Protein AF-A0A6V7EPW9-F1 (afdb_monomer)

Organism: NCBI:txid83224

Foldseek 3Di:
DDDDDPPDDDDDPPPDPPDPPDPDDDDDDPPDDDDPAWDADPVVRWIAHPPPRDTDDNVVVVVVVVVVVVVVLLVVLLVVLVVVQCVPQQWDQDPPPRDIDGDDRPQDPVSSNVSSVVVVVVVD

Radius of gyration: 26.63 Å; Cα contacts (8 Å, |Δi|>4): 86; chains: 1; bounding box: 63×36×69 Å

Sequence (124 aa):
MSRIPTDNIVQLPKRTKGDVTGPLTVVHNYGGCRHAHTEVDEKKAEVTCRDCGEKINPIWLLMQLATEDRMLRDRWASMKAELSLMGERVKTKCQHCGQMTRIRSNASSTEISRVADQIKREEK

Nearest PDB structures (foldseek):
  2l6r-assembly1_A  TM=3.469E-01  e=2.837E+00  Lambdavirus lambda
  2rv8-assembly1_A  TM=4.511E-01  e=8.553E+00  Mycobacterium tuberculosis CAS/NITR204

Mean predicted aligned error: 12.43 Å

Secondary structure (DSSP, 8-state):
-PPPP-TT-------------SS------TTS---S-EEEETTTTEEEETTT-PEEPHHHHHHHHHHHHHHHHHHHHHHHHHHHHHHH-SEEE-TTT--EEEPPP---HHHHHHHHHHHHHH--

Structure (mmCIF, N/CA/C/O backbone):
data_AF-A0A6V7EPW9-F1
#
_entry.id   AF-A0A6V7EPW9-F1
#
loop_
_atom_site.group_PDB
_atom_site.id
_atom_site.type_symbol
_atom_site.label_atom_id
_atom_site.label_alt_id
_atom_site.label_comp_id
_atom_site.label_asym_id
_atom_site.label_entity_id
_atom_site.label_seq_id
_atom_site.pdbx_PDB_ins_code
_atom_site.Cartn_x
_atom_site.Cartn_y
_atom_site.Cartn_z
_atom_site.occupancy
_atom_site.B_iso_or_equiv
_atom_site.auth_seq_id
_atom_site.auth_comp_id
_atom_site.auth_asym_id
_atom_site.auth_atom_id
_atom_site.pdbx_PDB_model_num
ATOM 1 N N . MET A 1 1 ? 38.523 -8.287 30.881 1.00 46.28 1 MET A N 1
ATOM 2 C CA . MET A 1 1 ? 37.311 -7.440 30.831 1.00 46.28 1 MET A CA 1
ATOM 3 C C . MET A 1 1 ? 37.739 -5.978 30.893 1.00 46.28 1 MET A C 1
ATOM 5 O O . MET A 1 1 ? 37.852 -5.418 31.975 1.00 46.28 1 MET A O 1
ATOM 9 N N . SER A 1 2 ? 38.096 -5.390 29.752 1.00 47.16 2 SER A N 1
ATOM 10 C CA . SER A 1 2 ? 38.529 -3.991 29.649 1.00 47.16 2 SER A CA 1
ATOM 11 C C . SER A 1 2 ? 37.311 -3.061 29.691 1.00 47.16 2 SER A C 1
ATOM 13 O O . SER A 1 2 ? 36.372 -3.223 28.915 1.00 47.16 2 SER A O 1
ATOM 15 N N . ARG A 1 3 ? 37.309 -2.115 30.638 1.00 58.16 3 ARG A N 1
ATOM 16 C CA . ARG A 1 3 ? 36.275 -1.080 30.789 1.00 58.16 3 ARG A CA 1
ATOM 17 C C . ARG A 1 3 ? 36.450 -0.040 29.678 1.00 58.16 3 ARG A C 1
ATOM 19 O O . ARG A 1 3 ? 37.560 0.440 29.474 1.00 58.16 3 ARG A O 1
ATOM 26 N N . ILE A 1 4 ? 35.373 0.291 28.968 1.00 65.81 4 ILE A N 1
ATOM 27 C CA . ILE A 1 4 ? 35.357 1.383 27.985 1.00 65.81 4 ILE A CA 1
ATOM 28 C C . ILE A 1 4 ? 35.546 2.706 28.753 1.00 65.81 4 ILE A C 1
ATOM 30 O O . ILE A 1 4 ? 34.776 2.950 29.685 1.00 65.81 4 ILE A O 1
ATOM 34 N N . PRO A 1 5 ? 36.540 3.548 28.414 1.00 66.50 5 PRO A N 1
ATOM 35 C CA . PRO A 1 5 ? 36.714 4.862 29.031 1.00 66.50 5 PRO A CA 1
ATOM 36 C C . PRO A 1 5 ? 35.532 5.781 28.687 1.00 66.50 5 PRO A C 1
ATOM 38 O O . PRO A 1 5 ? 35.239 6.012 27.516 1.00 66.50 5 PRO A O 1
ATOM 41 N N . THR A 1 6 ? 34.836 6.291 29.702 1.00 65.50 6 THR A N 1
ATOM 42 C CA . THR A 1 6 ? 33.619 7.119 29.568 1.00 65.50 6 THR A CA 1
ATOM 43 C C . THR A 1 6 ? 33.887 8.615 29.382 1.00 65.50 6 THR A C 1
ATOM 45 O O . THR A 1 6 ? 32.941 9.388 29.254 1.00 65.50 6 THR A O 1
ATOM 48 N N . ASP A 1 7 ? 35.151 9.037 29.329 1.00 67.06 7 ASP A N 1
ATOM 49 C CA . ASP A 1 7 ? 35.542 10.449 29.471 1.00 67.06 7 ASP A CA 1
ATOM 50 C C . ASP A 1 7 ? 35.310 11.325 28.226 1.00 67.06 7 ASP A C 1
ATOM 52 O O . ASP A 1 7 ? 35.673 12.497 28.226 1.00 67.06 7 ASP A O 1
ATOM 56 N N . ASN A 1 8 ? 34.687 10.802 27.162 1.00 73.75 8 ASN A N 1
ATOM 57 C CA . ASN A 1 8 ? 34.458 11.571 25.931 1.00 73.75 8 ASN A CA 1
ATOM 58 C C . ASN A 1 8 ? 33.089 11.313 25.271 1.00 73.75 8 ASN A C 1
ATOM 60 O O . ASN A 1 8 ? 32.974 11.219 24.049 1.00 73.75 8 ASN A O 1
ATOM 64 N N . ILE A 1 9 ? 32.034 11.158 26.078 1.00 77.88 9 ILE A N 1
ATOM 65 C CA . ILE A 1 9 ? 30.656 11.023 25.581 1.00 77.88 9 ILE A CA 1
ATOM 66 C C . ILE A 1 9 ? 29.989 12.401 25.574 1.00 77.88 9 ILE A C 1
ATOM 68 O O . ILE A 1 9 ? 29.512 12.887 26.599 1.00 77.88 9 ILE A O 1
ATOM 72 N N . VAL A 1 10 ? 29.918 13.023 24.397 1.00 77.38 10 VAL A N 1
ATOM 73 C CA . VAL A 1 10 ? 29.120 14.237 24.184 1.00 77.38 10 VAL A CA 1
ATOM 74 C C . VAL A 1 10 ? 27.644 13.842 24.145 1.00 77.38 10 VAL A C 1
ATOM 76 O O . VAL A 1 10 ? 27.182 13.198 23.201 1.00 77.38 10 VAL A O 1
ATOM 79 N N . GLN A 1 11 ? 26.886 14.211 25.178 1.00 74.81 11 GLN A N 1
ATOM 80 C CA . GLN A 1 11 ? 25.439 14.012 25.172 1.00 74.81 11 GLN A CA 1
ATOM 81 C C . GLN A 1 11 ? 24.806 14.987 24.178 1.00 74.81 11 GLN A C 1
ATOM 83 O O . GLN A 1 11 ? 24.821 16.200 24.385 1.00 74.81 11 GLN A O 1
ATOM 88 N N . LEU A 1 12 ? 24.246 14.459 23.086 1.00 80.31 12 LEU A N 1
ATOM 89 C CA . LEU A 1 12 ? 23.462 15.277 22.167 1.00 80.31 12 LEU A CA 1
ATOM 90 C C . LEU A 1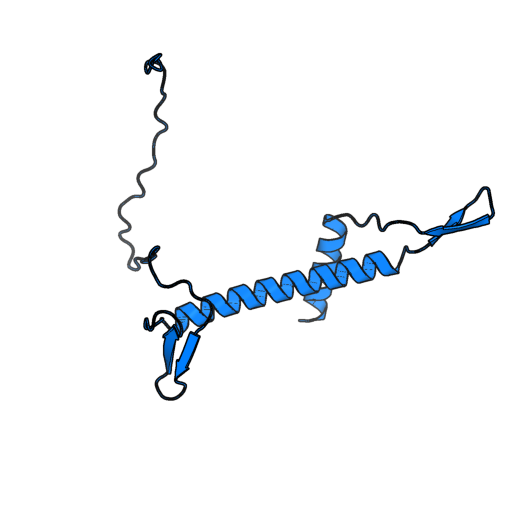 12 ? 22.254 15.864 22.912 1.00 80.31 12 LEU A C 1
ATOM 92 O O . LEU A 1 12 ? 21.594 15.135 23.661 1.00 80.31 12 LEU A O 1
ATOM 96 N N . PRO A 1 13 ? 21.912 17.143 22.680 1.00 75.75 13 PRO A N 1
ATOM 97 C CA . PRO A 1 13 ? 20.724 17.739 23.264 1.00 75.75 13 PRO A CA 1
ATOM 98 C C . PRO A 1 13 ? 19.488 16.997 22.746 1.00 75.75 13 PRO A C 1
ATOM 100 O O . PRO A 1 13 ? 19.054 17.177 21.605 1.00 75.75 13 PRO A O 1
ATOM 103 N N . LYS A 1 14 ? 18.907 16.133 23.586 1.00 77.50 14 LYS A N 1
ATOM 104 C CA . LYS A 1 14 ? 17.594 15.549 23.316 1.00 77.50 14 LYS A CA 1
ATOM 105 C C . LYS A 1 14 ? 1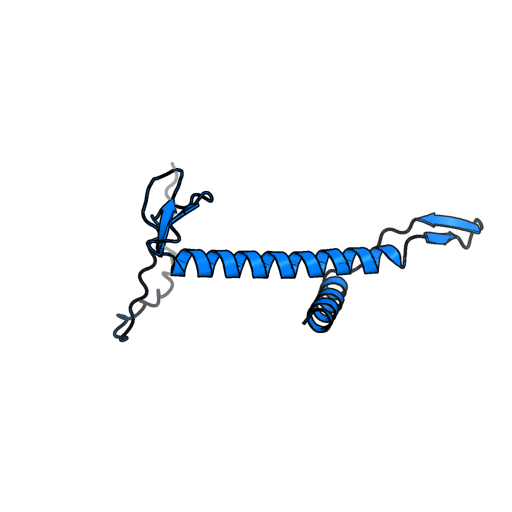6.582 16.680 23.396 1.00 77.50 14 LYS A C 1
ATOM 107 O O . LYS A 1 14 ? 16.314 17.197 24.475 1.00 77.50 14 LYS A O 1
ATOM 112 N N . ARG A 1 15 ? 15.998 17.047 22.255 1.00 65.00 15 ARG A N 1
ATOM 113 C CA . ARG A 1 15 ? 14.776 17.852 22.244 1.00 65.00 15 ARG A CA 1
ATOM 114 C C . ARG A 1 15 ? 13.713 17.059 22.996 1.00 65.00 15 ARG A C 1
ATOM 116 O O . ARG A 1 15 ? 13.233 16.043 22.493 1.00 65.00 15 ARG A O 1
ATOM 123 N N . THR A 1 16 ? 13.383 17.487 24.208 1.00 66.69 16 THR A N 1
ATOM 124 C CA . THR A 1 16 ? 12.189 17.010 24.893 1.00 66.69 16 THR A CA 1
ATOM 125 C C . THR A 1 16 ? 11.008 17.423 24.023 1.00 66.69 16 THR A C 1
ATOM 127 O O . THR A 1 16 ? 10.839 18.596 23.692 1.00 66.69 16 THR A O 1
ATOM 130 N N . LYS A 1 17 ? 10.231 16.442 23.551 1.00 61.59 17 LYS A N 1
ATOM 131 C CA . LYS A 1 17 ? 8.910 16.740 22.993 1.00 61.59 17 LYS A CA 1
ATOM 132 C C . LYS A 1 17 ? 8.155 17.444 24.118 1.00 61.59 17 LYS A C 1
ATOM 134 O O . LYS A 1 17 ? 7.959 16.831 25.161 1.00 61.59 17 LYS A O 1
ATOM 139 N N . GLY A 1 18 ? 7.841 18.725 23.933 1.00 63.72 18 GLY A N 1
ATOM 140 C CA . GLY A 1 18 ? 7.030 19.470 24.890 1.00 63.72 18 GLY A CA 1
ATOM 141 C C . GLY A 1 18 ? 5.697 18.762 25.120 1.00 63.72 18 GLY A C 1
ATOM 142 O O . GLY A 1 18 ? 5.236 18.018 24.247 1.00 63.72 18 GLY A O 1
ATOM 143 N N . ASP A 1 19 ? 5.108 18.982 26.293 1.00 62.44 19 ASP A N 1
ATOM 144 C CA . ASP A 1 19 ? 3.787 18.459 26.621 1.00 62.44 19 ASP A CA 1
ATOM 145 C C . ASP A 1 19 ? 2.801 18.866 25.523 1.00 62.44 19 ASP A C 1
ATOM 147 O O . ASP A 1 19 ? 2.651 20.044 25.194 1.00 62.44 19 ASP A O 1
ATOM 151 N N . VAL A 1 20 ? 2.180 17.870 24.891 1.00 62.72 20 VAL A N 1
ATOM 152 C CA . VAL A 1 20 ? 1.264 18.080 23.769 1.00 62.72 20 VAL A CA 1
ATOM 153 C C . VAL A 1 20 ? -0.061 18.595 24.335 1.00 62.72 20 VAL A C 1
ATOM 155 O O . VAL A 1 20 ? -1.010 17.839 24.506 1.00 62.72 20 VAL A O 1
ATOM 158 N N . THR A 1 21 ? -0.140 19.888 24.642 1.00 62.66 21 THR A N 1
ATOM 159 C CA . THR A 1 21 ? -1.374 20.600 25.020 1.00 62.66 21 THR A CA 1
ATOM 160 C C . THR A 1 21 ? -2.198 20.969 23.780 1.00 62.66 21 THR A C 1
ATOM 162 O O . THR A 1 21 ? -2.617 22.106 23.587 1.00 62.66 21 THR A O 1
ATOM 165 N N . GLY A 1 22 ? -2.406 19.994 22.892 1.00 68.88 22 GLY A N 1
ATOM 166 C CA . GLY A 1 22 ? -3.346 20.095 21.776 1.00 68.88 22 GLY A CA 1
ATOM 167 C C . GLY A 1 22 ? -4.682 19.426 22.123 1.00 68.88 22 GLY A C 1
ATOM 168 O O . GLY A 1 22 ? -4.704 18.529 22.963 1.00 68.88 22 GLY A O 1
ATOM 169 N N . PRO A 1 23 ? -5.799 19.784 21.461 1.00 74.56 23 PRO A N 1
ATOM 170 C CA . PRO A 1 23 ? -7.114 19.176 21.712 1.00 74.56 23 PRO A CA 1
ATOM 171 C C . PRO A 1 23 ? -7.203 17.689 21.314 1.00 74.56 23 PRO A C 1
ATOM 173 O O . PRO A 1 23 ? -8.211 17.040 21.574 1.00 74.56 23 PRO A O 1
ATOM 176 N N . LEU A 1 24 ? -6.168 17.148 20.665 1.00 69.94 24 LEU A N 1
ATOM 177 C CA . LEU A 1 24 ? -6.097 15.776 20.178 1.00 69.94 24 LEU A CA 1
ATOM 178 C C . LEU A 1 24 ? -4.791 15.129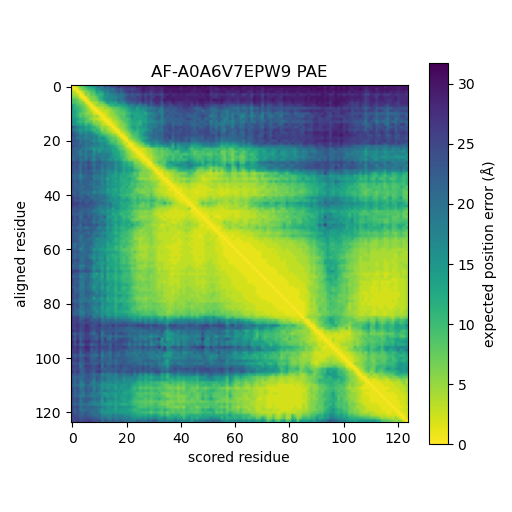 20.633 1.00 69.94 24 LEU A C 1
ATOM 180 O O . LEU A 1 24 ? -3.702 15.553 20.244 1.00 69.94 24 LEU A O 1
ATOM 184 N N . THR A 1 25 ? -4.913 14.057 21.409 1.00 74.62 25 THR A N 1
ATOM 185 C CA . THR A 1 25 ? -3.811 13.166 21.766 1.00 74.62 25 THR A CA 1
ATOM 186 C C . THR A 1 25 ? -3.965 11.861 20.991 1.00 74.62 25 THR A C 1
ATOM 188 O O . THR A 1 25 ? -4.887 11.078 21.207 1.00 74.62 25 THR A O 1
ATOM 191 N N . VAL A 1 26 ? -3.068 11.624 20.032 1.00 72.12 26 VAL A N 1
ATOM 192 C CA . VAL A 1 26 ? -3.050 10.359 19.290 1.00 72.12 26 VAL A CA 1
ATOM 193 C C . VAL A 1 26 ? -2.379 9.302 20.160 1.00 72.12 26 VAL A C 1
ATOM 195 O O . VAL A 1 26 ? -1.175 9.361 20.413 1.00 72.12 26 VAL A O 1
ATOM 198 N N . VAL A 1 27 ? -3.160 8.330 20.624 1.00 74.38 27 VAL A N 1
ATOM 199 C CA . VAL A 1 27 ? -2.647 7.191 21.389 1.00 74.38 27 VAL A CA 1
ATOM 200 C C . VAL A 1 27 ? -2.234 6.096 20.409 1.00 74.38 27 VAL A C 1
ATOM 202 O O . VAL A 1 27 ? -3.069 5.398 19.840 1.00 74.38 27 VAL A O 1
ATOM 205 N N . HIS A 1 28 ? -0.929 5.942 20.196 1.00 66.31 28 HIS A N 1
ATOM 206 C CA . HIS A 1 28 ? -0.389 4.813 19.442 1.00 66.31 28 HIS A CA 1
ATOM 207 C C . HIS A 1 28 ? -0.192 3.628 20.388 1.00 66.31 28 HIS A C 1
ATOM 209 O O . HIS A 1 28 ? 0.748 3.617 21.184 1.00 66.31 28 HIS A O 1
ATOM 215 N N . ASN A 1 29 ? -1.069 2.625 20.313 1.00 64.06 29 ASN A N 1
ATOM 216 C CA . ASN A 1 29 ? -0.869 1.391 21.063 1.00 64.06 29 ASN A CA 1
ATOM 217 C C . ASN A 1 29 ? 0.110 0.479 20.306 1.00 64.06 29 ASN A C 1
ATOM 219 O O . ASN A 1 29 ? -0.260 -0.195 19.348 1.00 64.06 29 ASN A O 1
ATOM 223 N N . TYR A 1 30 ? 1.376 0.466 20.725 1.00 59.81 30 TYR A N 1
ATOM 224 C CA . TYR A 1 30 ? 2.415 -0.363 20.101 1.00 59.81 30 TYR A CA 1
ATOM 225 C C . TYR A 1 30 ? 2.293 -1.864 20.441 1.00 59.81 30 TYR A C 1
ATOM 227 O O . TYR A 1 30 ? 3.004 -2.671 19.832 1.00 59.81 30 TYR A O 1
ATOM 235 N N . GLY A 1 31 ? 1.394 -2.237 21.365 1.00 67.31 31 GLY A N 1
ATOM 236 C CA . GLY A 1 31 ? 1.216 -3.599 21.886 1.00 67.31 31 GLY A CA 1
ATOM 237 C C . GLY A 1 31 ? -0.088 -4.315 21.504 1.00 67.31 31 GLY A C 1
ATOM 238 O O . GLY A 1 31 ? -0.366 -5.355 22.087 1.00 67.31 31 GLY A O 1
ATOM 239 N N . GLY A 1 32 ? -0.893 -3.780 20.579 1.00 73.75 32 GLY A N 1
ATOM 240 C CA . GLY A 1 32 ? -2.147 -4.422 20.143 1.00 73.75 32 GLY A CA 1
ATOM 241 C C . GLY A 1 32 ? -1.953 -5.621 19.202 1.00 73.75 32 GLY A C 1
ATOM 242 O O . GLY A 1 32 ? -0.856 -5.836 18.674 1.00 73.75 32 GLY A O 1
ATOM 243 N N . CYS A 1 33 ? -3.025 -6.386 18.968 1.00 82.19 33 CYS A N 1
ATOM 244 C CA . CYS A 1 33 ? -3.040 -7.538 18.061 1.00 82.19 33 CYS A CA 1
ATOM 245 C C . CYS A 1 33 ? -2.649 -7.159 16.613 1.00 82.19 33 CYS A C 1
ATOM 247 O O . CYS A 1 33 ? -3.101 -6.156 16.062 1.00 82.19 33 CYS A O 1
ATOM 249 N N . ARG A 1 34 ? -1.761 -7.965 16.002 1.00 80.12 34 ARG A N 1
ATOM 250 C CA . ARG A 1 34 ? -1.160 -7.739 14.663 1.00 80.12 34 ARG A CA 1
ATOM 251 C C . ARG A 1 34 ? -1.442 -8.864 13.664 1.00 80.12 34 ARG A C 1
ATOM 253 O O . ARG A 1 34 ? -0.738 -9.003 12.667 1.00 80.12 34 ARG A O 1
ATOM 260 N N . HIS A 1 35 ? -2.411 -9.715 13.970 1.00 87.00 35 HIS A N 1
ATOM 261 C CA . HIS A 1 35 ? -2.787 -10.812 13.090 1.00 87.00 35 HIS A CA 1
ATOM 262 C C . HIS A 1 35 ? -3.486 -10.282 11.835 1.00 87.00 35 HIS A C 1
ATOM 264 O O . HIS A 1 35 ? -4.178 -9.266 11.881 1.00 87.00 35 HIS A O 1
ATOM 270 N N . ALA A 1 36 ? -3.309 -10.984 10.718 1.00 82.31 36 ALA A N 1
ATOM 271 C CA . ALA A 1 36 ? -3.898 -10.602 9.437 1.00 82.31 36 ALA A CA 1
ATOM 272 C C . ALA A 1 36 ? -5.363 -11.048 9.298 1.00 82.31 36 ALA A C 1
ATOM 274 O O . ALA A 1 36 ? -6.106 -10.495 8.491 1.00 82.31 36 ALA A O 1
ATOM 275 N N . HIS A 1 37 ? -5.784 -12.061 10.058 1.00 88.69 37 HIS A N 1
ATOM 276 C CA . HIS A 1 37 ? -7.111 -12.649 9.932 1.00 88.69 37 HIS A CA 1
ATOM 277 C C . HIS A 1 37 ? -8.118 -11.924 10.824 1.00 88.69 37 HIS A C 1
ATOM 279 O O . HIS A 1 37 ? -8.100 -12.055 12.050 1.00 88.69 37 HIS A O 1
ATOM 285 N N . THR A 1 38 ? -9.024 -11.184 10.194 1.00 90.56 38 THR A N 1
ATOM 286 C CA . THR A 1 38 ? -10.122 -10.484 10.861 1.00 90.56 38 THR A CA 1
ATOM 287 C C . THR A 1 38 ? -11.471 -11.050 10.430 1.00 90.56 38 THR A C 1
ATOM 289 O O . THR A 1 38 ? -11.646 -11.529 9.310 1.00 90.56 38 THR A O 1
ATOM 292 N N . GLU A 1 39 ? -12.421 -11.026 11.353 1.00 92.25 39 GLU A N 1
ATOM 293 C CA . GLU A 1 39 ? -13.821 -11.366 11.151 1.00 92.25 39 GLU A CA 1
ATOM 294 C C . GLU A 1 39 ? -14.644 -10.083 11.304 1.00 92.25 39 GLU A C 1
AT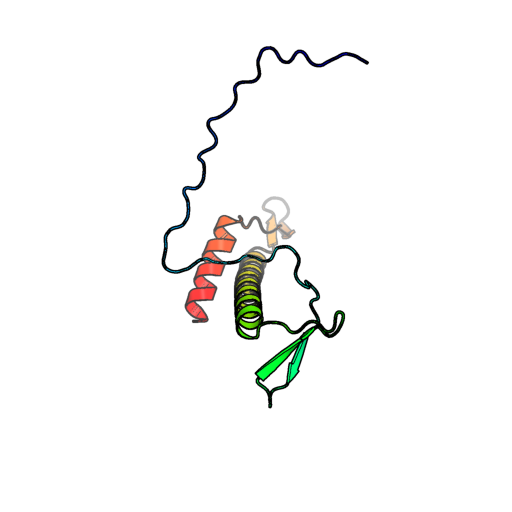OM 296 O O . GLU A 1 39 ? -14.373 -9.254 12.177 1.00 92.25 39 GLU A O 1
ATOM 301 N N . VAL A 1 40 ? -15.608 -9.887 10.408 1.00 91.88 40 VAL A N 1
ATOM 302 C CA . VAL A 1 40 ? -16.413 -8.665 10.334 1.00 91.88 40 VAL A CA 1
ATOM 303 C C . VAL A 1 40 ? -17.872 -9.048 10.532 1.00 91.88 40 VAL A C 1
ATOM 305 O O . VAL A 1 40 ? -18.434 -9.788 9.727 1.00 91.88 40 VAL A O 1
ATOM 308 N N . ASP A 1 41 ? -18.493 -8.534 11.593 1.00 91.62 41 ASP A N 1
ATOM 309 C CA . ASP A 1 41 ? -19.938 -8.634 11.795 1.00 91.62 41 ASP A CA 1
ATOM 310 C C . ASP A 1 41 ? -20.608 -7.416 11.146 1.00 91.62 41 ASP A C 1
ATOM 312 O O . ASP A 1 41 ? -20.676 -6.328 11.726 1.00 91.62 41 ASP A O 1
ATOM 316 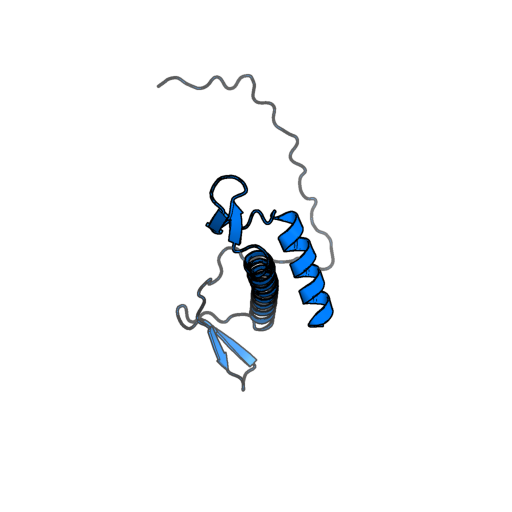N N . GLU A 1 42 ? -21.116 -7.602 9.927 1.00 88.00 42 GLU A N 1
ATOM 317 C CA . GLU A 1 42 ? -21.784 -6.550 9.149 1.00 88.00 42 GLU A CA 1
ATOM 318 C C . GLU A 1 42 ? -23.029 -5.983 9.846 1.00 88.00 42 GLU A C 1
ATOM 320 O O . GLU A 1 42 ? -23.377 -4.822 9.635 1.00 88.00 42 GLU A O 1
ATOM 325 N N . LYS A 1 43 ? -23.701 -6.765 10.704 1.00 90.38 43 LYS A N 1
ATOM 326 C CA . LYS A 1 43 ? -24.918 -6.311 11.396 1.00 90.38 43 LYS A CA 1
ATOM 327 C C . LYS A 1 43 ? -24.597 -5.400 12.571 1.00 90.38 43 LYS A C 1
ATOM 329 O O . LYS A 1 43 ? -25.375 -4.496 12.864 1.00 90.38 43 LYS A O 1
ATOM 334 N N . LYS A 1 44 ? -23.487 -5.657 13.264 1.00 87.12 44 LYS A N 1
ATOM 335 C CA . LYS A 1 44 ? -23.068 -4.883 14.443 1.00 87.12 44 LYS A CA 1
ATOM 336 C C . LYS A 1 44 ? -22.011 -3.826 14.136 1.00 87.12 44 LYS A C 1
ATOM 338 O O . LYS A 1 44 ? -21.696 -3.038 15.021 1.00 87.12 44 LYS A O 1
ATOM 343 N N . ALA A 1 45 ? -21.481 -3.803 12.910 1.00 85.44 45 ALA A N 1
ATOM 344 C CA . ALA A 1 45 ? -20.327 -2.990 12.528 1.00 85.44 45 ALA A CA 1
ATOM 345 C C . ALA A 1 45 ? -19.128 -3.200 13.475 1.00 85.44 45 ALA A C 1
ATOM 347 O O . ALA A 1 45 ? -18.371 -2.274 13.767 1.00 85.44 45 ALA A O 1
ATOM 348 N N . GLU A 1 46 ? -18.967 -4.429 13.967 1.00 89.94 46 GLU A N 1
ATOM 349 C CA . GLU A 1 46 ? -17.869 -4.821 14.845 1.00 89.94 46 GLU A CA 1
ATOM 350 C C . GLU A 1 46 ? -16.859 -5.660 14.066 1.00 89.94 46 GLU A C 1
ATOM 352 O O . GLU A 1 46 ? -17.218 -6.461 13.203 1.00 89.94 46 GLU A O 1
ATOM 357 N N . VAL A 1 47 ? -15.581 -5.475 14.388 1.00 90.94 47 VAL A N 1
ATOM 358 C CA . VAL A 1 47 ? -14.487 -6.257 13.818 1.00 90.94 47 VAL A CA 1
ATOM 359 C C . VAL A 1 47 ? -13.772 -6.965 14.954 1.00 90.94 47 VAL A C 1
ATOM 361 O O . VAL A 1 47 ? -13.419 -6.349 15.961 1.00 90.94 47 VAL A O 1
ATOM 364 N N . THR A 1 48 ? -13.530 -8.256 14.787 1.00 92.38 48 THR A N 1
ATOM 365 C CA . THR A 1 48 ? -12.775 -9.080 15.730 1.00 92.38 48 THR A CA 1
ATOM 366 C C . THR A 1 48 ? -11.599 -9.730 15.027 1.00 92.38 48 THR A C 1
ATOM 368 O O . THR A 1 48 ? -11.645 -10.050 13.842 1.00 92.38 48 THR A O 1
ATOM 371 N N . CYS A 1 49 ? -10.502 -9.928 15.744 1.00 92.06 49 CYS A N 1
ATOM 372 C CA . CYS A 1 49 ? -9.439 -10.784 15.248 1.00 92.06 49 CYS A CA 1
ATOM 373 C C . CYS A 1 49 ? -9.851 -12.251 15.360 1.00 92.06 49 CYS A C 1
ATOM 375 O O . CYS A 1 49 ? -10.293 -12.683 16.423 1.00 92.06 49 CYS A O 1
ATOM 377 N N . ARG A 1 50 ? -9.623 -13.037 14.308 1.00 91.25 50 ARG A N 1
ATOM 378 C CA . ARG A 1 50 ? -9.919 -14.472 14.313 1.00 91.25 50 ARG A CA 1
ATOM 379 C C . ARG A 1 50 ? -8.969 -15.273 15.209 1.00 91.25 50 ARG A C 1
ATOM 381 O O . ARG A 1 50 ? -9.389 -16.251 15.815 1.00 91.25 50 ARG A O 1
ATOM 388 N N . ASP A 1 51 ? -7.709 -14.851 15.304 1.00 89.12 51 ASP A N 1
ATOM 389 C CA . ASP A 1 51 ? -6.665 -15.603 16.012 1.00 89.12 51 ASP A CA 1
ATOM 390 C C . ASP A 1 51 ? -6.612 -15.261 17.508 1.00 89.12 51 ASP A C 1
ATOM 392 O O . ASP A 1 51 ? -6.463 -16.141 18.351 1.00 89.12 51 ASP A O 1
ATOM 396 N N . CYS A 1 52 ? -6.733 -13.971 17.847 1.00 89.88 52 CYS A N 1
ATOM 397 C CA . CYS A 1 52 ? -6.626 -13.481 19.226 1.00 89.88 52 CYS A CA 1
ATOM 398 C C . CYS A 1 52 ? -7.994 -13.181 19.872 1.00 89.88 52 CYS A C 1
ATOM 400 O O . CYS A 1 52 ? -8.062 -12.989 21.083 1.00 89.88 52 CYS A O 1
ATOM 402 N N . GLY A 1 53 ? -9.078 -13.103 19.089 1.00 88.31 53 GLY A N 1
ATOM 403 C CA . GLY A 1 53 ? -10.416 -12.739 19.576 1.00 88.31 53 GLY A CA 1
ATOM 404 C C . GLY A 1 53 ? -10.571 -11.271 20.001 1.00 88.31 53 GLY A C 1
ATOM 405 O O . GLY A 1 53 ? -11.649 -10.874 20.439 1.00 88.31 53 GLY A O 1
ATOM 406 N N . GLU A 1 54 ? -9.518 -10.452 19.894 1.00 90.19 54 GLU A N 1
ATOM 407 C CA . GLU A 1 54 ? -9.548 -9.042 20.294 1.00 90.19 54 GLU A CA 1
ATOM 408 C C . GLU A 1 54 ? -10.510 -8.244 19.403 1.00 90.19 54 GLU A C 1
ATOM 410 O O . GLU A 1 54 ? -10.519 -8.409 18.180 1.00 90.19 54 GLU A O 1
ATOM 415 N N . LYS A 1 55 ? -11.308 -7.356 20.013 1.00 90.56 55 LYS A N 1
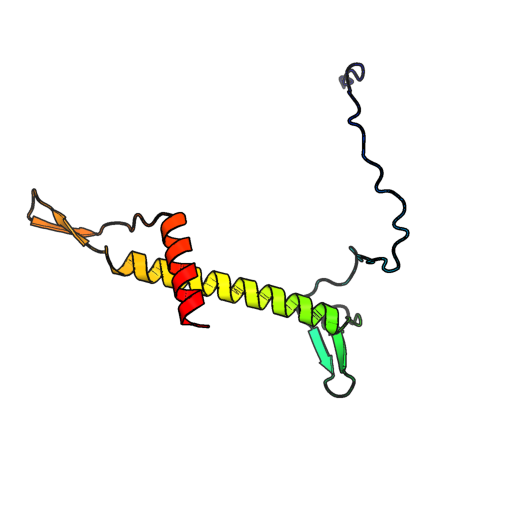ATOM 416 C CA . LYS A 1 55 ? -12.129 -6.394 19.270 1.00 90.56 55 LYS A CA 1
ATOM 417 C C . LYS A 1 55 ? -11.232 -5.314 18.675 1.00 90.56 55 LYS A C 1
ATOM 419 O O . LYS A 1 55 ? -10.553 -4.587 19.395 1.00 90.56 55 LYS A O 1
ATOM 424 N N . ILE A 1 56 ? -11.266 -5.193 17.357 1.00 89.44 56 ILE A N 1
ATOM 425 C CA . ILE A 1 56 ? -10.489 -4.226 16.589 1.00 89.44 56 ILE A CA 1
ATOM 426 C C . ILE A 1 56 ? -11.393 -3.045 16.235 1.00 89.44 56 ILE A C 1
ATOM 428 O O . ILE A 1 56 ? -12.576 -3.206 15.942 1.00 89.44 56 ILE A O 1
ATOM 432 N N . ASN A 1 57 ? -10.829 -1.837 16.226 1.00 87.88 57 ASN A N 1
ATOM 433 C CA . ASN A 1 57 ? -11.533 -0.667 15.717 1.00 87.88 57 ASN A CA 1
ATOM 434 C C . ASN A 1 57 ? -11.727 -0.785 14.184 1.00 87.88 57 ASN A C 1
ATOM 436 O O . ASN A 1 57 ? -10.728 -0.826 13.458 1.00 87.88 57 ASN A O 1
ATOM 440 N N . PRO A 1 58 ? -12.972 -0.762 13.669 1.00 90.56 58 PRO A N 1
ATOM 441 C CA . PRO A 1 58 ? -13.239 -0.867 12.234 1.00 90.56 58 PRO A CA 1
ATOM 442 C C . PRO A 1 58 ? -12.570 0.236 11.402 1.00 90.56 58 PRO A C 1
ATOM 444 O O . PRO A 1 58 ? -12.046 -0.034 10.327 1.00 90.56 58 PRO A O 1
ATOM 447 N N . ILE A 1 59 ? -12.521 1.475 11.906 1.00 90.31 59 ILE A N 1
ATOM 448 C CA . ILE A 1 59 ? -11.892 2.610 11.206 1.00 90.31 59 ILE A CA 1
ATOM 449 C C . ILE A 1 59 ? -10.380 2.403 11.095 1.00 90.31 59 ILE A C 1
ATOM 451 O O . ILE A 1 59 ? -9.779 2.713 10.067 1.00 90.31 59 ILE A O 1
ATOM 455 N N . TRP A 1 60 ? -9.762 1.849 12.140 1.00 87.50 60 TRP A N 1
ATOM 456 C CA . TRP A 1 60 ? -8.340 1.522 12.114 1.00 87.50 60 TRP A CA 1
ATOM 457 C C . TRP A 1 60 ? -8.041 0.435 11.074 1.00 87.50 60 TRP A C 1
ATOM 459 O O . TRP A 1 60 ? -7.112 0.598 10.283 1.00 87.50 60 TRP A O 1
ATOM 469 N N . LEU A 1 61 ? -8.8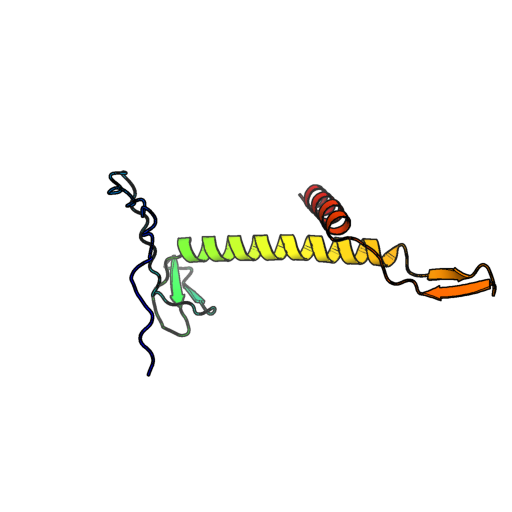70 -0.616 11.011 1.00 89.19 61 LEU A N 1
ATOM 470 C CA . LEU A 1 61 ? -8.732 -1.662 9.996 1.00 89.19 61 LEU A CA 1
ATOM 471 C C . LEU A 1 61 ? -8.912 -1.097 8.578 1.00 89.19 61 LEU A C 1
ATOM 473 O O . LEU A 1 61 ? -8.114 -1.398 7.696 1.00 89.19 61 LEU A O 1
ATOM 477 N N . LEU A 1 62 ? -9.912 -0.241 8.354 1.00 90.62 62 LEU A N 1
ATOM 478 C CA . LEU A 1 62 ? -10.134 0.397 7.053 1.00 90.62 62 LEU A CA 1
ATOM 479 C C . LEU A 1 62 ? -8.939 1.246 6.611 1.00 90.62 62 LEU A C 1
ATOM 481 O O . LEU A 1 62 ? -8.542 1.195 5.449 1.00 90.62 62 LEU A O 1
ATOM 485 N N . MET A 1 63 ? -8.337 2.004 7.529 1.00 91.50 63 MET A N 1
ATOM 486 C CA . MET A 1 63 ? -7.138 2.789 7.236 1.00 91.50 63 MET A CA 1
ATOM 487 C C . MET A 1 63 ? -5.954 1.892 6.845 1.00 91.50 63 MET A C 1
ATOM 489 O O . MET A 1 63 ? -5.202 2.223 5.923 1.00 91.50 63 MET A O 1
ATOM 493 N N . GLN A 1 64 ? -5.809 0.748 7.515 1.00 88.94 64 GLN A N 1
ATOM 494 C CA . GLN A 1 64 ? -4.787 -0.243 7.197 1.00 88.94 64 GLN A CA 1
ATOM 495 C C . GLN A 1 64 ? -5.014 -0.843 5.800 1.00 88.94 64 GLN A C 1
ATOM 497 O O . GLN A 1 64 ? -4.112 -0.800 4.964 1.00 88.94 64 GLN A O 1
ATOM 502 N N . LEU A 1 65 ? -6.238 -1.289 5.505 1.00 91.50 65 LEU A N 1
ATOM 503 C CA . LEU A 1 65 ? -6.611 -1.838 4.199 1.00 91.50 65 LEU A CA 1
ATOM 504 C C . LEU A 1 65 ? -6.430 -0.822 3.068 1.00 91.50 65 LEU A C 1
ATOM 506 O O . LEU A 1 65 ? -5.882 -1.158 2.025 1.00 91.50 65 LEU A O 1
ATOM 510 N N . ALA A 1 66 ? -6.825 0.436 3.270 1.00 94.44 66 ALA A N 1
ATOM 511 C CA . ALA A 1 66 ? -6.624 1.493 2.279 1.00 94.44 66 ALA A CA 1
ATOM 512 C C . ALA A 1 66 ? -5.132 1.753 2.003 1.00 94.44 66 ALA A C 1
ATOM 514 O O . ALA A 1 66 ? -4.738 2.046 0.872 1.00 94.44 66 ALA A O 1
ATOM 515 N N . THR A 1 67 ? -4.289 1.630 3.031 1.00 92.12 67 THR A N 1
ATOM 516 C CA . THR A 1 67 ? -2.834 1.756 2.890 1.00 92.12 67 THR A CA 1
ATOM 517 C C . THR A 1 67 ? -2.260 0.592 2.086 1.00 92.12 67 THR A C 1
ATOM 519 O O . THR A 1 67 ? -1.458 0.812 1.177 1.00 92.12 67 THR A O 1
ATOM 522 N N . GLU A 1 68 ? -2.687 -0.633 2.385 1.00 92.75 68 GLU A N 1
ATOM 523 C CA . GLU A 1 68 ? -2.263 -1.839 1.672 1.00 92.75 68 GLU A CA 1
ATOM 524 C C . GLU A 1 68 ? -2.732 -1.835 0.214 1.00 92.75 68 GLU A C 1
ATOM 526 O O . GLU A 1 68 ? -1.929 -2.097 -0.682 1.00 92.75 68 GLU A O 1
ATOM 531 N N . ASP A 1 69 ? -3.981 -1.443 -0.042 1.00 94.75 69 ASP A N 1
ATOM 532 C CA . ASP A 1 69 ? -4.532 -1.304 -1.392 1.00 94.75 69 ASP A CA 1
ATOM 533 C C . ASP A 1 69 ? -3.741 -0.274 -2.208 1.00 94.75 69 ASP A C 1
ATOM 535 O O . ASP A 1 69 ? -3.328 -0.538 -3.338 1.00 94.75 69 ASP A O 1
ATOM 539 N N . ARG A 1 70 ? -3.417 0.881 -1.612 1.00 93.31 70 ARG A N 1
ATOM 540 C CA . ARG A 1 70 ? -2.547 1.874 -2.254 1.00 93.31 70 ARG A CA 1
ATOM 541 C C . ARG A 1 70 ? -1.178 1.286 -2.605 1.00 93.31 70 ARG A C 1
ATOM 543 O O . ARG A 1 70 ? -0.715 1.468 -3.730 1.00 93.31 70 ARG A O 1
ATOM 550 N N . MET A 1 71 ? -0.533 0.583 -1.671 1.00 92.81 71 MET A N 1
ATOM 551 C CA . MET A 1 71 ? 0.762 -0.057 -1.926 1.00 92.81 71 MET A CA 1
ATOM 552 C C . MET A 1 71 ? 0.672 -1.102 -3.042 1.00 92.81 71 MET A C 1
ATOM 554 O O . MET A 1 71 ? 1.596 -1.217 -3.850 1.00 92.81 71 MET A O 1
ATOM 558 N N . LEU A 1 72 ? -0.426 -1.857 -3.105 1.00 94.44 72 LEU A N 1
ATOM 559 C CA . LEU A 1 72 ? -0.657 -2.859 -4.139 1.00 94.44 72 LEU A CA 1
ATOM 560 C C . LEU A 1 72 ? -0.823 -2.213 -5.517 1.00 94.44 72 LEU A C 1
ATOM 562 O O . LEU A 1 72 ? -0.167 -2.644 -6.464 1.00 94.44 72 LEU A O 1
ATOM 566 N N . ARG A 1 73 ? -1.621 -1.144 -5.619 1.00 93.31 73 ARG A N 1
ATOM 567 C CA . ARG A 1 73 ? -1.777 -0.356 -6.855 1.00 93.31 73 ARG A CA 1
ATOM 568 C C . ARG A 1 73 ? -0.449 0.228 -7.327 1.00 93.31 73 ARG A C 1
ATOM 570 O O . ARG A 1 73 ? -0.129 0.159 -8.512 1.00 93.31 73 ARG A O 1
ATOM 577 N N . ASP A 1 74 ? 0.353 0.756 -6.404 1.00 91.75 74 ASP A N 1
ATOM 578 C CA . ASP A 1 74 ? 1.679 1.286 -6.723 1.00 91.75 74 ASP A CA 1
ATOM 579 C C . ASP A 1 74 ? 2.609 0.193 -7.273 1.00 91.75 74 ASP A C 1
ATOM 581 O O . ASP A 1 74 ? 3.268 0.405 -8.292 1.00 91.75 74 ASP A O 1
ATOM 585 N N . ARG A 1 75 ? 2.629 -0.992 -6.647 1.00 93.50 75 ARG A N 1
ATOM 586 C CA . ARG A 1 75 ? 3.412 -2.146 -7.122 1.00 93.50 75 ARG A CA 1
ATOM 587 C C . ARG A 1 75 ? 2.934 -2.654 -8.477 1.00 93.50 75 ARG A C 1
ATOM 589 O O . ARG A 1 75 ? 3.763 -2.973 -9.324 1.00 93.50 75 ARG A O 1
ATOM 596 N N . TRP A 1 76 ? 1.622 -2.711 -8.686 1.00 94.50 76 TRP A N 1
ATOM 597 C CA . TRP A 1 76 ? 1.020 -3.125 -9.950 1.00 94.50 76 TRP A CA 1
ATOM 598 C C . TRP A 1 76 ? 1.463 -2.226 -11.108 1.00 94.50 76 TRP A C 1
ATOM 600 O O . TRP A 1 76 ? 1.948 -2.724 -12.125 1.00 94.50 76 TRP A O 1
ATOM 610 N N . ALA A 1 77 ? 1.379 -0.905 -10.925 1.00 93.81 77 ALA A N 1
ATOM 611 C CA . ALA A 1 77 ? 1.821 0.062 -11.926 1.00 93.81 77 ALA A CA 1
ATOM 612 C C . ALA A 1 77 ? 3.317 -0.088 -12.255 1.00 93.81 77 ALA A C 1
ATOM 614 O O . ALA A 1 77 ? 3.687 -0.088 -13.430 1.00 93.81 77 ALA A O 1
ATOM 615 N N . SER A 1 78 ? 4.171 -0.280 -11.243 1.00 90.88 78 SER A N 1
ATOM 616 C CA . SER A 1 78 ? 5.603 -0.533 -11.455 1.00 90.88 78 SER A CA 1
ATOM 617 C C . SER A 1 78 ? 5.857 -1.829 -12.223 1.00 90.88 78 SER A C 1
ATOM 619 O O . SER A 1 78 ? 6.635 -1.831 -13.170 1.00 90.88 78 SER A O 1
ATOM 621 N N . MET A 1 79 ? 5.160 -2.917 -11.884 1.00 91.50 79 MET A N 1
ATOM 622 C CA . MET A 1 79 ? 5.307 -4.194 -12.588 1.00 91.50 79 MET A CA 1
ATOM 623 C C . MET A 1 79 ? 4.887 -4.078 -14.059 1.00 91.50 79 MET A C 1
ATOM 625 O O . MET A 1 79 ? 5.555 -4.601 -14.950 1.00 91.50 79 MET A O 1
ATOM 629 N N . LYS A 1 80 ? 3.802 -3.349 -14.339 1.00 92.44 80 LYS A N 1
ATOM 630 C CA . LYS A 1 80 ? 3.336 -3.087 -15.706 1.00 92.44 80 LYS A CA 1
ATOM 631 C C . LYS A 1 80 ? 4.338 -2.235 -16.496 1.00 92.44 80 LYS A C 1
ATOM 633 O O . LYS A 1 80 ? 4.589 -2.531 -17.662 1.00 92.44 80 LYS A O 1
ATOM 638 N N . ALA A 1 81 ? 4.950 -1.238 -15.855 1.00 90.44 81 ALA A N 1
ATOM 639 C CA . ALA A 1 81 ? 6.025 -0.433 -16.436 1.00 90.44 81 ALA A CA 1
ATOM 640 C C . ALA A 1 81 ? 7.290 -1.255 -16.735 1.00 90.44 81 ALA A C 1
ATOM 642 O O . ALA A 1 81 ? 7.928 -1.073 -17.769 1.00 90.44 81 ALA A O 1
ATOM 643 N N . GLU A 1 82 ? 7.656 -2.188 -15.857 1.00 87.75 82 GLU A N 1
ATOM 644 C CA . GLU A 1 82 ? 8.773 -3.102 -16.104 1.00 87.75 82 GLU A CA 1
ATOM 645 C C . GLU A 1 82 ? 8.497 -3.997 -17.313 1.00 87.75 82 GLU A C 1
ATOM 647 O O . GLU A 1 82 ? 9.347 -4.124 -18.195 1.00 87.75 82 GLU A O 1
ATOM 652 N N . LEU A 1 83 ? 7.294 -4.572 -17.400 1.00 88.25 83 LEU A N 1
ATOM 653 C CA . LEU A 1 83 ? 6.902 -5.420 -18.524 1.00 88.25 83 LEU A CA 1
ATOM 654 C C . LEU A 1 83 ? 6.916 -4.669 -19.860 1.00 88.25 83 LEU A C 1
ATOM 656 O O . LEU A 1 83 ? 7.403 -5.222 -20.849 1.00 88.25 83 LEU A O 1
ATOM 660 N N . SER A 1 84 ? 6.429 -3.423 -19.904 1.00 86.88 84 SER A N 1
ATOM 661 C CA . SER A 1 84 ? 6.449 -2.625 -21.137 1.00 86.88 84 SER A CA 1
ATOM 662 C C . SER A 1 84 ? 7.881 -2.327 -21.589 1.00 86.88 84 SER A C 1
ATOM 664 O O . SER A 1 84 ? 8.241 -2.610 -22.732 1.00 86.88 84 SER A O 1
ATOM 666 N N . LEU A 1 85 ? 8.739 -1.877 -20.670 1.00 83.88 85 LEU A N 1
ATOM 667 C CA . LEU A 1 85 ? 10.142 -1.570 -20.958 1.00 83.88 85 LEU A CA 1
ATOM 668 C C . LEU A 1 85 ? 10.958 -2.815 -21.342 1.00 83.88 85 LEU A C 1
ATOM 670 O O . LEU A 1 85 ? 11.870 -2.736 -22.169 1.00 83.88 85 LEU A O 1
ATOM 674 N N . MET A 1 86 ? 10.638 -3.980 -20.771 1.00 77.88 86 MET A N 1
ATOM 675 C CA . MET A 1 86 ? 11.256 -5.254 -21.151 1.00 77.88 86 MET A CA 1
ATOM 676 C C . MET A 1 86 ? 10.812 -5.733 -22.538 1.00 77.88 86 MET A C 1
ATOM 678 O O . MET A 1 86 ? 11.618 -6.328 -23.258 1.00 77.88 86 MET A O 1
ATOM 682 N N . GLY A 1 87 ? 9.556 -5.484 -22.918 1.00 74.12 87 GLY A N 1
ATOM 683 C CA . GLY A 1 87 ? 8.982 -5.930 -24.188 1.00 74.12 87 GLY A CA 1
ATOM 684 C C . GLY A 1 87 ? 9.584 -5.247 -25.419 1.00 74.12 87 GLY A C 1
ATOM 685 O O . GLY A 1 87 ? 9.717 -5.877 -26.466 1.00 74.12 87 GLY A O 1
ATOM 686 N N . GLU A 1 88 ? 10.006 -3.990 -25.298 1.00 70.50 88 GLU A N 1
ATOM 687 C CA . GLU A 1 88 ? 10.483 -3.198 -26.440 1.00 70.50 88 GLU A CA 1
ATOM 688 C C . GLU A 1 88 ? 11.914 -3.541 -26.891 1.00 70.50 88 GLU A C 1
ATOM 690 O O . GLU A 1 88 ? 12.259 -3.355 -28.058 1.00 70.50 88 GLU A O 1
ATOM 695 N N . ARG A 1 89 ? 12.775 -4.064 -26.003 1.00 66.75 89 ARG A N 1
ATOM 696 C CA . ARG A 1 89 ? 14.219 -4.252 -26.278 1.00 66.75 89 ARG A CA 1
ATOM 697 C C . ARG A 1 89 ? 14.696 -5.687 -26.058 1.00 66.75 89 ARG A C 1
ATOM 699 O O . ARG A 1 89 ? 15.646 -5.934 -25.318 1.00 66.75 89 ARG A O 1
ATOM 706 N N . VAL A 1 90 ? 14.053 -6.656 -26.710 1.00 70.12 90 VAL A N 1
ATOM 707 C CA . VAL A 1 90 ? 14.343 -8.082 -26.458 1.00 70.12 90 VAL A CA 1
ATOM 708 C C . VAL A 1 90 ? 15.559 -8.592 -27.240 1.00 70.12 90 VAL A C 1
ATOM 710 O O . VAL A 1 90 ? 16.291 -9.448 -26.736 1.00 70.12 90 VAL A O 1
ATOM 713 N N . LYS A 1 91 ? 15.800 -8.114 -28.470 1.00 79.50 91 LYS A N 1
ATOM 714 C CA . LYS A 1 91 ? 16.888 -8.617 -29.331 1.00 79.50 91 LYS A CA 1
ATOM 715 C C . LYS A 1 91 ? 17.472 -7.530 -30.233 1.00 79.50 91 LYS A C 1
ATOM 717 O O . LYS A 1 91 ? 16.735 -6.680 -30.718 1.00 79.50 91 LYS A O 1
ATOM 722 N N . THR A 1 92 ? 18.764 -7.617 -30.537 1.00 84.00 92 THR A N 1
ATOM 723 C CA . THR A 1 92 ? 19.421 -6.823 -31.591 1.00 84.00 92 THR A CA 1
ATOM 724 C C . THR A 1 92 ? 20.240 -7.703 -32.520 1.00 84.00 92 THR A C 1
ATOM 726 O O . THR A 1 92 ? 20.679 -8.794 -32.152 1.00 84.00 92 THR A O 1
ATOM 729 N N . LYS A 1 93 ? 20.449 -7.224 -33.748 1.00 87.06 93 LYS A N 1
ATOM 730 C CA . LYS A 1 93 ? 21.313 -7.877 -34.728 1.00 87.06 93 LYS A CA 1
ATOM 731 C C . LYS A 1 93 ? 22.774 -7.541 -34.431 1.00 87.06 93 LYS A C 1
ATOM 733 O O . LYS A 1 93 ? 23.134 -6.369 -34.351 1.00 87.06 93 LYS A O 1
ATOM 738 N N . CYS A 1 94 ? 23.618 -8.558 -34.292 1.00 86.62 94 CYS A N 1
ATOM 739 C CA . CYS A 1 94 ? 25.057 -8.366 -34.160 1.00 86.62 94 CYS A CA 1
ATOM 740 C C . CYS A 1 94 ? 25.641 -7.827 -35.473 1.00 86.62 94 CYS A C 1
ATOM 742 O O . CYS A 1 94 ? 25.430 -8.419 -36.531 1.00 86.62 94 CYS A O 1
ATOM 744 N N . GLN A 1 95 ? 26.412 -6.740 -35.408 1.00 88.31 95 GLN A N 1
ATOM 745 C CA . GLN A 1 95 ? 27.047 -6.152 -36.594 1.00 88.31 95 GLN A CA 1
ATOM 746 C C . GLN A 1 95 ? 28.162 -7.036 -37.179 1.00 88.31 95 GLN A C 1
ATOM 748 O O . GLN A 1 95 ? 28.420 -6.971 -38.373 1.00 88.31 95 GLN A O 1
ATOM 753 N N . HIS A 1 96 ? 28.786 -7.892 -36.363 1.00 89.62 96 HIS A N 1
ATOM 754 C CA . HIS A 1 96 ? 29.904 -8.738 -36.788 1.00 89.62 96 HIS A CA 1
ATOM 755 C C . HIS A 1 96 ? 29.456 -10.071 -37.404 1.00 89.62 96 HIS A C 1
ATOM 757 O O . HIS A 1 96 ? 30.008 -10.511 -38.405 1.00 89.62 96 HIS A O 1
ATOM 763 N N . CYS A 1 97 ? 28.479 -10.754 -36.796 1.00 90.38 97 CYS A N 1
ATOM 764 C CA . CYS A 1 97 ? 28.047 -12.088 -37.240 1.00 90.38 97 CYS A CA 1
ATOM 765 C C . CYS A 1 97 ? 26.628 -12.128 -37.827 1.00 90.38 97 CYS A C 1
ATOM 767 O O . CYS A 1 97 ? 26.195 -13.176 -38.296 1.00 90.38 97 CYS A O 1
ATOM 769 N N . GLY A 1 98 ? 25.872 -11.026 -37.774 1.00 88.81 98 GLY A N 1
ATOM 770 C CA . GLY A 1 98 ? 24.511 -10.937 -38.313 1.00 88.81 98 GLY A CA 1
ATOM 771 C C . GLY A 1 98 ? 23.437 -11.711 -37.539 1.00 88.81 98 GLY A C 1
ATOM 772 O O . GLY A 1 98 ? 22.258 -11.571 -37.864 1.00 88.81 98 GLY A O 1
ATOM 773 N N . GLN A 1 99 ? 23.813 -12.490 -36.521 1.00 90.38 99 GLN A N 1
ATOM 774 C CA . GLN A 1 99 ? 22.890 -13.247 -35.673 1.00 90.38 99 GLN A CA 1
ATOM 775 C C . GLN A 1 99 ? 22.123 -12.330 -34.712 1.00 90.38 99 GLN A C 1
ATOM 777 O O . GLN A 1 99 ? 22.599 -11.256 -34.334 1.00 90.38 99 GLN A O 1
ATOM 782 N N . MET A 1 100 ? 20.929 -12.767 -34.309 1.00 89.44 100 MET A N 1
ATOM 783 C CA . MET A 1 100 ? 20.101 -12.058 -33.332 1.00 89.44 100 MET A CA 1
ATOM 784 C C . MET A 1 100 ? 20.531 -12.422 -31.908 1.00 89.44 100 MET A C 1
ATOM 786 O O . MET A 1 100 ? 20.424 -13.578 -31.504 1.00 89.44 100 MET A O 1
ATOM 790 N N . THR A 1 101 ? 20.946 -11.430 -31.125 1.00 82.50 101 THR A N 1
ATOM 791 C CA . THR A 1 101 ? 21.371 -11.602 -29.730 1.00 82.50 101 THR A CA 1
ATOM 792 C C . THR A 1 101 ? 20.310 -11.048 -28.791 1.00 82.50 101 THR A C 1
ATOM 794 O O . THR A 1 101 ? 19.777 -9.962 -29.016 1.00 82.50 101 THR A O 1
ATOM 797 N N . ARG A 1 102 ? 19.993 -11.787 -27.722 1.00 79.88 102 ARG A N 1
ATOM 798 C CA . ARG A 1 102 ? 19.068 -11.327 -26.679 1.00 79.88 102 ARG A CA 1
ATOM 799 C C . ARG A 1 102 ? 19.754 -10.280 -25.801 1.00 79.88 102 ARG A C 1
ATOM 801 O O . ARG A 1 102 ? 20.798 -10.572 -25.224 1.00 79.88 102 ARG A O 1
ATOM 808 N N . ILE A 1 103 ? 19.163 -9.094 -25.673 1.00 75.44 103 ILE A N 1
ATOM 809 C CA . ILE A 1 103 ? 19.639 -8.062 -24.741 1.00 75.44 103 ILE A CA 1
ATOM 810 C C . ILE A 1 103 ? 18.884 -8.209 -23.417 1.00 75.44 103 ILE A C 1
ATOM 812 O O . ILE A 1 103 ? 17.696 -8.533 -23.399 1.00 75.44 103 ILE A O 1
ATOM 816 N N . ARG A 1 104 ? 19.577 -7.995 -22.292 1.00 67.38 104 ARG A N 1
ATOM 817 C CA . ARG A 1 104 ? 18.921 -7.794 -20.995 1.00 67.38 104 ARG A CA 1
ATOM 818 C C . ARG A 1 104 ? 18.415 -6.357 -20.932 1.00 67.38 104 ARG A C 1
ATOM 820 O O . ARG A 1 104 ? 19.187 -5.441 -21.200 1.00 67.38 104 ARG A O 1
ATOM 827 N N . SER A 1 105 ? 17.151 -6.160 -20.573 1.00 67.19 105 SER A N 1
ATOM 828 C CA . SER A 1 105 ? 16.579 -4.826 -20.385 1.00 67.19 105 SER A CA 1
ATOM 829 C C . SER A 1 105 ? 17.438 -4.014 -19.411 1.00 67.19 105 SER A C 1
ATOM 831 O O . SER A 1 105 ? 17.614 -4.408 -18.260 1.00 67.19 105 SER A O 1
ATOM 833 N N . ASN A 1 106 ? 17.970 -2.885 -19.872 1.00 69.81 106 ASN A 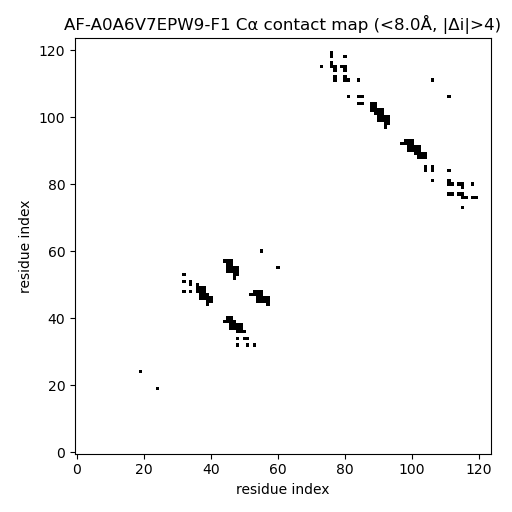N 1
ATOM 834 C CA . ASN A 1 106 ? 18.769 -1.950 -19.080 1.00 69.81 106 ASN A CA 1
ATOM 835 C C . ASN A 1 106 ? 17.916 -0.838 -18.449 1.00 69.81 106 ASN A C 1
ATOM 837 O O . ASN A 1 106 ? 18.444 0.233 -18.161 1.00 69.81 106 ASN A O 1
ATOM 841 N N . ALA A 1 107 ? 16.609 -1.079 -18.288 1.00 76.25 107 ALA A N 1
ATOM 842 C CA . ALA A 1 107 ? 15.676 -0.104 -17.746 1.00 76.25 107 ALA A CA 1
ATOM 843 C C . ALA A 1 107 ? 16.140 0.326 -16.352 1.00 76.25 107 ALA A C 1
ATOM 845 O O . ALA A 1 107 ? 16.260 -0.485 -15.432 1.00 76.25 107 ALA A O 1
ATOM 846 N N . SER A 1 108 ? 16.448 1.607 -16.225 1.00 83.81 108 SER A N 1
ATOM 847 C CA . SER A 1 108 ? 16.840 2.211 -14.961 1.00 83.81 108 SER A CA 1
ATOM 848 C C . SER A 1 108 ? 15.618 2.383 -14.054 1.00 83.81 108 SER A C 1
ATOM 850 O O . SER A 1 108 ? 14.487 2.552 -14.513 1.00 83.81 108 SER A O 1
ATOM 852 N N . SER A 1 109 ? 15.834 2.380 -12.738 1.00 83.81 109 SER A N 1
ATOM 853 C CA . SER A 1 109 ? 14.758 2.559 -11.750 1.00 83.81 109 SER A CA 1
ATOM 854 C C . SER A 1 109 ? 13.996 3.882 -11.913 1.00 83.81 109 SER A C 1
ATOM 856 O O . SER A 1 109 ? 12.816 3.976 -11.565 1.00 83.81 109 SER A O 1
ATOM 858 N N . THR A 1 110 ? 14.639 4.898 -12.491 1.00 87.62 110 THR A N 1
ATOM 859 C CA . THR A 1 110 ? 14.031 6.194 -12.806 1.00 87.62 110 THR A CA 1
ATOM 860 C C . THR A 1 110 ? 13.113 6.124 -14.026 1.00 87.62 110 THR A C 1
ATOM 862 O O . THR A 1 110 ? 12.055 6.750 -14.014 1.00 87.62 110 THR A O 1
ATOM 865 N N . GLU A 1 111 ? 13.465 5.354 -15.058 1.00 87.00 111 GLU A N 1
ATOM 866 C CA . GLU A 1 111 ? 12.602 5.113 -16.224 1.00 87.00 111 GLU A CA 1
ATOM 867 C C . GLU A 1 111 ? 11.347 4.330 -15.830 1.00 87.00 111 GLU A C 1
ATOM 869 O O . GLU A 1 111 ? 10.245 4.731 -16.200 1.00 87.00 111 GLU A O 1
ATOM 874 N N . ILE A 1 112 ? 11.502 3.287 -15.006 1.00 88.44 112 ILE A N 1
ATOM 875 C CA . ILE A 1 112 ? 10.376 2.497 -14.482 1.00 88.44 112 ILE A CA 1
ATOM 876 C C . ILE A 1 112 ? 9.409 3.401 -13.712 1.00 88.44 112 ILE A C 1
ATOM 878 O O . ILE A 1 112 ? 8.210 3.378 -13.970 1.00 88.44 112 ILE A O 1
ATOM 882 N N . SER A 1 113 ? 9.930 4.253 -12.822 1.00 89.00 113 SER A N 1
ATOM 883 C CA . SER A 1 113 ? 9.109 5.186 -12.036 1.00 89.00 113 SER A CA 1
ATOM 884 C C . SER A 1 113 ? 8.313 6.158 -12.918 1.00 89.00 113 SER A C 1
ATOM 886 O O . SER A 1 113 ? 7.129 6.370 -12.679 1.00 89.00 113 SER A O 1
ATOM 888 N N . ARG A 1 114 ? 8.928 6.712 -13.974 1.00 91.75 114 ARG A N 1
ATOM 889 C CA . ARG A 1 114 ? 8.251 7.642 -14.89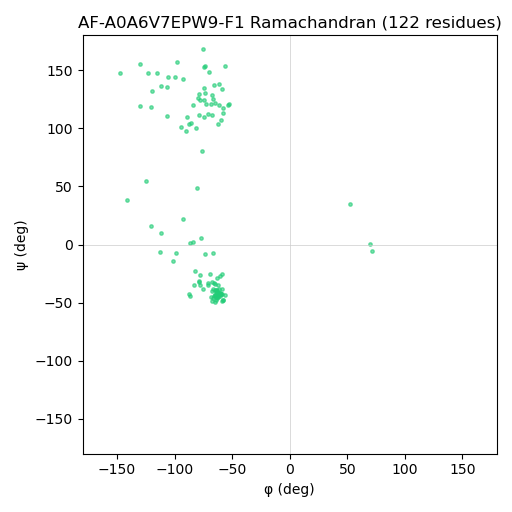9 1.00 91.75 114 ARG A CA 1
ATOM 890 C C . ARG A 1 114 ? 7.109 6.973 -15.660 1.00 91.75 114 ARG A C 1
ATOM 892 O O . ARG A 1 114 ? 6.029 7.548 -15.762 1.00 91.75 114 ARG A O 1
ATOM 899 N N . VAL A 1 115 ? 7.349 5.772 -16.186 1.00 90.19 115 VAL A N 1
ATOM 900 C CA . VAL A 1 115 ? 6.327 5.004 -16.911 1.00 90.19 115 VAL A CA 1
ATOM 901 C C . VAL A 1 115 ? 5.217 4.560 -15.955 1.00 90.19 115 VAL A C 1
ATOM 903 O O . VAL A 1 115 ? 4.043 4.670 -16.294 1.00 90.19 115 VAL A O 1
ATOM 906 N N . ALA A 1 116 ? 5.560 4.144 -14.733 1.00 90.62 116 ALA A N 1
ATOM 907 C CA . ALA A 1 116 ? 4.580 3.803 -13.705 1.00 90.62 116 ALA A CA 1
ATOM 908 C C . ALA A 1 116 ? 3.686 5.002 -13.344 1.00 90.62 116 ALA A C 1
ATOM 910 O O . ALA A 1 116 ? 2.472 4.846 -13.231 1.00 90.62 116 ALA A O 1
ATOM 911 N N . ASP A 1 117 ? 4.251 6.206 -13.215 1.00 92.12 117 ASP A N 1
ATOM 912 C CA . ASP A 1 117 ? 3.479 7.429 -12.966 1.00 92.12 117 ASP A CA 1
ATOM 913 C C . ASP A 1 117 ? 2.557 7.791 -14.134 1.00 92.12 117 ASP A C 1
ATOM 915 O O . ASP A 1 117 ? 1.461 8.308 -13.909 1.00 92.12 117 ASP A O 1
ATOM 919 N N . GLN A 1 118 ? 2.973 7.516 -15.371 1.00 92.81 118 GLN A N 1
ATOM 920 C CA . GLN A 1 118 ? 2.125 7.696 -16.545 1.00 92.81 118 GLN A CA 1
ATOM 921 C C . GLN A 1 118 ? 0.950 6.707 -16.540 1.00 92.81 118 GLN A C 1
ATOM 923 O O . GLN A 1 118 ? -0.197 7.139 -16.639 1.00 92.81 118 GLN A O 1
ATOM 928 N N . ILE A 1 119 ? 1.210 5.416 -16.303 1.00 90.75 119 ILE A N 1
ATOM 929 C CA . ILE A 1 119 ? 0.171 4.376 -16.186 1.00 90.75 119 ILE A CA 1
ATOM 930 C C . ILE A 1 119 ? -0.852 4.749 -15.102 1.00 90.75 119 ILE A C 1
ATOM 932 O O . ILE A 1 119 ? -2.056 4.665 -15.326 1.00 90.75 119 ILE A O 1
ATOM 936 N N . LYS A 1 120 ? -0.394 5.246 -13.945 1.00 90.31 120 LYS A N 1
ATOM 937 C CA . LYS A 1 120 ? -1.282 5.693 -12.856 1.00 90.31 120 LYS A CA 1
ATOM 938 C C . LYS A 1 120 ? -2.174 6.875 -13.228 1.00 90.31 120 LYS A C 1
ATOM 940 O O . LYS A 1 120 ? -3.221 7.043 -12.611 1.00 90.31 120 LYS A O 1
ATOM 945 N N . ARG A 1 121 ? -1.746 7.741 -14.152 1.00 90.50 121 ARG A N 1
ATOM 946 C CA . ARG A 1 121 ? -2.559 8.872 -14.631 1.00 90.50 121 ARG A CA 1
ATOM 947 C C . ARG A 1 121 ? -3.610 8.428 -15.640 1.00 90.50 121 ARG A C 1
ATOM 949 O O . ARG A 1 121 ? -4.668 9.036 -15.678 1.00 90.50 121 ARG A O 1
ATOM 956 N N . GLU A 1 122 ? -3.307 7.409 -16.435 1.00 90.25 122 GLU A N 1
ATOM 957 C CA . GLU A 1 122 ? -4.198 6.869 -17.468 1.00 90.25 122 GLU A CA 1
ATOM 958 C C . GLU A 1 122 ? -5.289 5.953 -16.889 1.00 90.25 122 GLU A C 1
ATOM 960 O O . GLU A 1 122 ? -6.391 5.904 -17.420 1.00 90.25 122 GLU A O 1
ATOM 965 N N . GLU A 1 123 ? -5.004 5.247 -15.789 1.00 81.69 123 GLU A N 1
ATOM 966 C CA . GLU A 1 123 ? -5.964 4.374 -15.088 1.00 81.69 123 GLU A CA 1
ATOM 967 C C . GLU A 1 123 ? -6.881 5.124 -14.097 1.00 81.69 123 GLU A C 1
ATOM 969 O O . GLU A 1 123 ? -7.671 4.493 -13.391 1.00 81.69 123 GLU A O 1
ATOM 974 N N . LYS A 1 124 ? -6.755 6.454 -14.008 1.00 65.62 124 LYS A N 1
ATOM 975 C CA . LYS A 1 124 ? -7.483 7.316 -13.068 1.00 65.62 124 LYS A CA 1
ATOM 976 C C . LYS A 1 124 ? -8.740 7.911 -13.690 1.00 65.62 124 LYS A C 1
ATOM 978 O O . LYS A 1 124 ? -9.743 7.992 -12.948 1.00 65.62 124 LYS A O 1
#

pLDDT: mean 82.06, std 11.14, range [46.28, 94.75]

Solvent-accessible surface area (backbone atoms only — not comparable to full-atom values): 7987 Å² total; per-residue (Å²): 139,86,78,80,83,74,89,78,74,81,78,73,86,74,78,73,80,68,83,78,88,53,102,71,83,86,82,79,74,90,82,65,92,80,76,88,53,68,43,74,42,81,90,75,70,45,27,30,31,68,86,79,64,47,79,48,61,54,68,60,51,50,54,50,51,54,51,51,50,50,53,50,54,54,50,51,32,37,53,53,24,47,51,55,60,43,66,77,47,47,63,46,70,39,91,88,77,66,50,79,42,77,47,79,64,80,78,46,76,67,57,32,50,54,46,15,55,49,50,58,62,74,78,102